Protein AF-A0A2V5KW36-F1 (afdb_monomer_lite)

Secondary structure (DSSP, 8-state):
-EEEE-SSEEEEEEE-HHHHHHHHHHHHHH--TT-HHHHHHHT--S---TT-HHHHHHIIIIIHHHHHHHHHHHHHHHHHHHGGGTT-TT-SS-EEEEEEGGGHHHHHHHHHHHH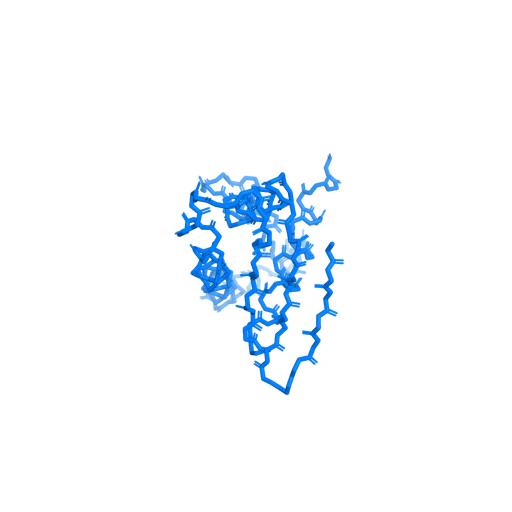HHH--

Radius of gyration: 17.62 Å; chains: 1; bounding box: 44×29×46 Å

pLDDT: mean 78.95, std 10.46, range [44.88, 91.62]

Sequence (120 aa):
MEIRRRKDQIELSELDPFLAELLRQIPASADPGGVPAAEQRLFSPPTNGKKETEMCAEWKMYVEPELRRLFQTATQTVAADLEQLNRNEKAFANRVLRIPTKHADFYGFLQEFILRELEC

Structure (mmCIF, N/CA/C/O backbone):
data_AF-A0A2V5KW36-F1
#
_entry.id   AF-A0A2V5KW36-F1
#
loop_
_atom_site.group_PDB
_atom_site.id
_atom_site.type_symbol
_atom_site.label_atom_id
_atom_site.label_alt_id
_atom_site.label_comp_id
_atom_site.label_asym_id
_atom_site.label_entity_id
_atom_site.label_seq_id
_atom_site.pdbx_PDB_ins_code
_atom_site.Cartn_x
_atom_site.Cartn_y
_atom_site.Cartn_z
_atom_site.occupancy
_atom_site.B_iso_or_equiv
_atom_site.auth_seq_id
_atom_site.auth_comp_id
_atom_site.auth_asym_id
_atom_site.auth_atom_id
_atom_site.pdbx_PDB_model_num
ATOM 1 N N . MET A 1 1 ? 5.512 8.769 -20.613 1.00 74.94 1 MET A N 1
ATOM 2 C CA . MET A 1 1 ? 4.744 7.891 -19.706 1.00 74.94 1 MET A CA 1
ATOM 3 C C . MET A 1 1 ? 3.545 7.342 -20.448 1.00 74.94 1 MET A C 1
ATOM 5 O O . MET A 1 1 ? 2.628 8.088 -20.773 1.00 74.94 1 MET A O 1
ATOM 9 N N . GLU A 1 2 ? 3.548 6.038 -20.687 1.00 83.69 2 GLU A N 1
ATOM 10 C CA . GLU A 1 2 ? 2.404 5.313 -21.234 1.00 83.69 2 GLU A CA 1
ATOM 11 C C . GLU A 1 2 ? 1.836 4.361 -20.181 1.00 83.69 2 GLU A C 1
ATOM 13 O O . GLU A 1 2 ? 2.589 3.640 -19.526 1.00 83.69 2 GLU A O 1
ATOM 18 N N . ILE A 1 3 ? 0.508 4.316 -20.050 1.00 85.75 3 ILE A N 1
ATOM 19 C CA . ILE A 1 3 ? -0.186 3.366 -19.174 1.00 85.75 3 ILE A CA 1
ATOM 20 C C . ILE A 1 3 ? -0.904 2.344 -20.048 1.00 85.75 3 ILE A C 1
ATOM 22 O O . ILE A 1 3 ? -1.766 2.690 -20.856 1.00 85.75 3 ILE A O 1
ATOM 26 N N . ARG A 1 4 ? -0.568 1.065 -19.879 1.00 88.00 4 ARG A N 1
ATOM 27 C CA . ARG A 1 4 ? -1.179 -0.042 -20.617 1.00 88.00 4 ARG A CA 1
ATOM 28 C C . ARG A 1 4 ? -1.794 -1.032 -19.641 1.00 88.00 4 ARG A C 1
ATOM 30 O O . ARG A 1 4 ? -1.094 -1.680 -18.868 1.00 88.00 4 ARG A O 1
ATOM 37 N N . ARG A 1 5 ? -3.113 -1.207 -19.716 1.00 85.56 5 ARG A N 1
ATOM 38 C CA . ARG A 1 5 ? -3.810 -2.268 -18.982 1.00 85.56 5 ARG A CA 1
ATOM 39 C C . ARG A 1 5 ? -3.747 -3.571 -19.781 1.00 85.56 5 ARG A C 1
ATOM 41 O O . ARG A 1 5 ? -4.185 -3.632 -20.929 1.00 85.56 5 ARG A O 1
ATOM 48 N N . ARG A 1 6 ? -3.182 -4.616 -19.184 1.00 85.00 6 ARG A N 1
ATOM 49 C CA . ARG A 1 6 ? -3.254 -6.011 -19.649 1.00 85.00 6 ARG A CA 1
ATOM 50 C C . ARG A 1 6 ? -4.262 -6.769 -18.777 1.00 85.00 6 ARG A C 1
ATOM 52 O O . ARG A 1 6 ? -4.753 -6.218 -17.797 1.00 85.00 6 ARG A O 1
ATOM 59 N N . LYS A 1 7 ? -4.591 -8.017 -19.139 1.00 81.56 7 LYS A N 1
ATOM 60 C CA . LYS A 1 7 ? -5.615 -8.815 -18.432 1.00 81.56 7 LYS A CA 1
ATOM 61 C C . LYS A 1 7 ? -5.358 -8.929 -16.922 1.00 81.56 7 LYS A C 1
ATOM 63 O O . LYS A 1 7 ? -6.301 -8.758 -16.164 1.00 81.56 7 LYS A O 1
ATOM 68 N N . ASP A 1 8 ? -4.099 -9.121 -16.518 1.00 89.31 8 ASP A N 1
ATOM 69 C CA . ASP A 1 8 ? -3.732 -9.376 -15.114 1.00 89.31 8 ASP A CA 1
ATOM 70 C C . ASP A 1 8 ? -2.734 -8.364 -14.526 1.00 89.31 8 ASP A C 1
ATOM 72 O O . ASP A 1 8 ? -2.311 -8.502 -13.378 1.00 89.31 8 ASP A O 1
ATOM 76 N N . GLN A 1 9 ? -2.336 -7.343 -15.292 1.00 90.06 9 GLN A N 1
ATOM 77 C CA . GLN A 1 9 ? -1.359 -6.346 -14.852 1.00 90.06 9 GLN A CA 1
ATOM 78 C C . GLN A 1 9 ? -1.579 -4.982 -15.512 1.00 90.06 9 GLN A C 1
ATOM 80 O O . GLN A 1 9 ? -2.044 -4.882 -16.648 1.00 90.06 9 GLN A O 1
ATOM 85 N N . ILE A 1 10 ? -1.197 -3.929 -14.807 1.00 88.69 10 ILE A N 1
ATOM 86 C CA . ILE A 1 10 ? -1.092 -2.559 -15.287 1.00 88.69 10 ILE A CA 1
ATOM 87 C C . ILE A 1 10 ? 0.396 -2.293 -15.509 1.00 88.69 10 ILE A C 1
ATOM 89 O O . ILE A 1 10 ? 1.214 -2.524 -14.623 1.00 88.69 10 ILE A O 1
ATOM 93 N N . GLU A 1 11 ? 0.756 -1.853 -16.707 1.00 88.75 11 GLU A N 1
ATOM 94 C CA . GLU A 1 11 ? 2.131 -1.531 -17.070 1.00 88.75 11 GLU A CA 1
ATOM 95 C C . GLU A 1 11 ? 2.262 -0.021 -17.259 1.00 88.75 11 GLU A C 1
ATOM 97 O O . GLU A 1 11 ? 1.556 0.566 -18.080 1.00 88.75 11 GLU A O 1
ATOM 102 N N . LEU A 1 12 ? 3.157 0.599 -16.496 1.00 87.25 12 LEU A N 1
ATOM 103 C CA . LEU A 1 12 ? 3.534 1.998 -16.637 1.00 87.25 12 LEU A CA 1
ATOM 104 C C . LEU A 1 12 ? 4.911 2.006 -17.294 1.00 87.25 12 LEU A C 1
ATOM 106 O O . LEU A 1 12 ? 5.890 1.604 -16.674 1.00 87.25 12 LEU A O 1
ATOM 110 N N . SER A 1 13 ? 4.975 2.407 -18.557 1.00 84.56 13 SER A N 1
ATOM 111 C CA . SER A 1 13 ? 6.215 2.490 -19.333 1.00 84.56 13 SER A CA 1
ATOM 112 C C . SER A 1 13 ? 6.662 3.937 -19.488 1.00 84.56 13 SER A C 1
ATOM 114 O O . SER A 1 13 ? 5.861 4.863 -19.341 1.00 84.56 13 SER A O 1
ATOM 116 N N . GLU A 1 14 ? 7.939 4.131 -19.824 1.00 83.06 14 GLU A N 1
ATOM 117 C CA . GLU A 1 14 ? 8.526 5.464 -20.022 1.00 83.06 14 GLU A CA 1
ATOM 118 C C . GLU A 1 14 ? 8.348 6.362 -18.790 1.00 83.06 14 GLU A C 1
ATOM 120 O O . GLU A 1 14 ? 8.005 7.544 -18.903 1.00 83.06 14 GLU A O 1
ATOM 125 N N . LEU A 1 15 ? 8.516 5.770 -17.605 1.00 82.19 15 LEU A N 1
ATOM 126 C CA . LEU A 1 15 ? 8.592 6.524 -16.363 1.00 82.19 15 LEU A CA 1
ATOM 127 C C . LEU A 1 15 ? 9.919 7.279 -16.350 1.00 82.19 15 LEU A C 1
ATOM 129 O O . LEU A 1 15 ? 10.992 6.669 -16.427 1.00 82.19 15 LEU A O 1
ATOM 133 N N . ASP A 1 16 ? 9.840 8.604 -16.270 1.00 81.44 16 ASP A N 1
ATOM 134 C CA . ASP A 1 16 ? 11.022 9.429 -16.090 1.00 81.44 16 ASP A CA 1
ATOM 135 C C . ASP A 1 16 ? 11.630 9.190 -14.689 1.00 81.44 16 ASP A C 1
ATOM 137 O O . ASP A 1 16 ? 10.942 8.722 -13.771 1.00 81.44 16 ASP A O 1
ATOM 141 N N . PRO A 1 17 ? 12.932 9.468 -14.497 1.00 80.75 17 PRO A N 1
ATOM 142 C CA . PRO A 1 17 ? 13.594 9.219 -13.222 1.00 80.75 17 PRO A CA 1
ATOM 143 C C . PRO A 1 17 ? 12.972 9.964 -12.037 1.00 80.75 17 PRO A C 1
ATOM 145 O O . PRO A 1 17 ? 12.990 9.425 -10.933 1.00 80.75 17 PRO A O 1
ATOM 148 N N . PHE A 1 18 ? 12.420 11.161 -12.255 1.00 83.12 18 PHE A N 1
ATOM 149 C CA . PHE A 1 18 ? 11.797 11.957 -11.202 1.00 83.12 18 PHE A CA 1
ATOM 150 C C . PHE A 1 18 ? 10.454 11.356 -10.783 1.00 83.12 18 PHE A C 1
ATOM 152 O O . PHE A 1 18 ? 10.236 11.136 -9.596 1.00 83.12 18 PHE A O 1
ATOM 159 N N . LEU A 1 19 ? 9.591 10.985 -11.729 1.00 82.62 19 LEU A N 1
ATOM 160 C CA . LEU A 1 19 ? 8.331 10.310 -11.426 1.00 82.62 19 LEU A CA 1
ATOM 161 C C . LEU A 1 19 ? 8.554 8.950 -10.759 1.00 82.62 19 LEU A C 1
ATOM 163 O O . LEU A 1 19 ? 7.856 8.606 -9.810 1.00 82.62 19 LEU A O 1
ATOM 167 N N . ALA A 1 20 ? 9.545 8.183 -11.212 1.00 83.19 20 ALA A N 1
ATOM 168 C CA . ALA A 1 20 ? 9.913 6.931 -10.558 1.00 83.19 20 ALA A CA 1
ATOM 169 C C . ALA A 1 20 ? 10.394 7.152 -9.112 1.00 83.19 20 ALA A C 1
ATOM 171 O O . ALA A 1 20 ? 10.096 6.340 -8.240 1.00 83.19 20 ALA A O 1
ATOM 172 N N . GLU A 1 21 ? 11.099 8.255 -8.852 1.00 84.19 21 GLU A N 1
ATOM 173 C CA . GLU A 1 21 ? 11.506 8.637 -7.503 1.00 84.19 21 GLU A CA 1
ATOM 174 C C . GLU A 1 21 ? 10.309 9.073 -6.646 1.00 84.19 21 GLU A C 1
ATOM 176 O O . GLU A 1 21 ? 10.198 8.629 -5.508 1.00 84.19 21 GLU A O 1
ATOM 181 N N . LEU A 1 22 ? 9.364 9.847 -7.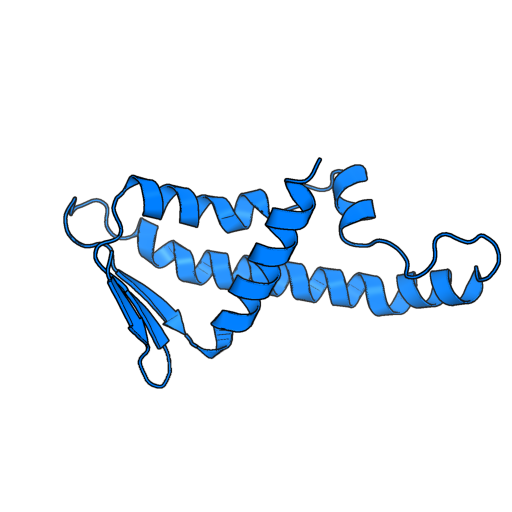192 1.00 85.56 22 LEU A N 1
ATOM 182 C CA . LEU A 1 22 ? 8.122 10.199 -6.493 1.00 85.56 22 LEU A CA 1
ATOM 183 C C . LEU A 1 22 ? 7.316 8.957 -6.106 1.00 85.56 22 LEU A C 1
ATOM 185 O O . LEU A 1 22 ? 6.878 8.833 -4.965 1.00 85.56 22 LEU A O 1
ATOM 189 N N . LEU A 1 23 ? 7.162 8.009 -7.035 1.00 85.81 23 LEU A N 1
ATOM 190 C CA . LEU A 1 23 ? 6.477 6.747 -6.764 1.00 85.81 23 LEU A CA 1
ATOM 191 C C . LEU A 1 23 ? 7.173 5.970 -5.640 1.00 85.81 23 LEU A C 1
ATOM 193 O O . LEU A 1 23 ? 6.496 5.427 -4.774 1.00 85.81 23 LEU A O 1
ATOM 197 N N . ARG A 1 24 ? 8.512 5.976 -5.595 1.00 85.00 24 ARG A N 1
ATOM 198 C CA . ARG A 1 24 ? 9.307 5.319 -4.543 1.00 85.00 24 ARG A CA 1
ATOM 199 C C . ARG A 1 24 ? 9.048 5.885 -3.145 1.00 85.00 24 ARG A C 1
ATOM 201 O O . ARG A 1 24 ? 9.222 5.159 -2.170 1.00 85.00 24 ARG A O 1
ATOM 208 N N . GLN A 1 25 ? 8.636 7.146 -3.034 1.00 85.69 25 GLN A N 1
ATOM 209 C CA . GLN A 1 25 ? 8.342 7.764 -1.741 1.00 85.69 25 GLN A CA 1
ATOM 210 C C . GLN A 1 25 ? 6.975 7.358 -1.179 1.00 85.69 25 GLN A C 1
ATOM 212 O O . GLN A 1 25 ? 6.784 7.457 0.029 1.00 85.69 25 GLN A O 1
ATOM 217 N N . ILE A 1 26 ? 6.052 6.840 -2.002 1.00 85.75 26 ILE A N 1
ATOM 218 C CA . ILE A 1 26 ? 4.679 6.503 -1.583 1.00 85.75 26 ILE A CA 1
ATOM 219 C C . ILE A 1 26 ? 4.642 5.622 -0.321 1.00 85.75 26 ILE A C 1
ATOM 221 O O . ILE A 1 26 ? 3.941 5.997 0.618 1.00 85.75 26 ILE A O 1
ATOM 225 N N . PRO A 1 27 ? 5.395 4.505 -0.218 1.00 86.06 27 PRO A N 1
ATOM 226 C CA . PRO A 1 27 ? 5.357 3.674 0.984 1.00 86.06 27 PRO A CA 1
ATOM 227 C C . PRO A 1 27 ? 5.869 4.387 2.240 1.00 86.06 27 PRO A C 1
ATOM 229 O O . PRO A 1 27 ? 5.341 4.163 3.324 1.00 86.06 27 PRO A O 1
ATOM 232 N N . ALA A 1 28 ? 6.882 5.247 2.100 1.00 83.31 28 ALA A N 1
ATOM 233 C CA . ALA A 1 28 ? 7.441 6.004 3.216 1.00 83.31 28 ALA A CA 1
ATOM 234 C C . ALA A 1 28 ? 6.505 7.138 3.659 1.00 83.31 28 ALA A C 1
ATOM 236 O O . ALA A 1 28 ? 6.375 7.389 4.850 1.00 83.31 28 ALA A O 1
ATOM 237 N N . SER A 1 29 ? 5.822 7.793 2.717 1.00 80.62 29 SER A N 1
ATOM 238 C CA . SER A 1 29 ? 4.807 8.814 3.007 1.00 80.62 29 SER A CA 1
ATOM 239 C C . SER A 1 29 ? 3.527 8.232 3.605 1.00 80.62 29 SER A C 1
ATOM 241 O O . SER A 1 29 ? 2.804 8.934 4.302 1.00 80.62 29 SER A O 1
ATOM 243 N N . ALA A 1 30 ? 3.237 6.963 3.321 1.00 78.06 30 ALA A N 1
ATOM 244 C CA . ALA A 1 30 ? 2.107 6.248 3.890 1.00 78.06 30 ALA A CA 1
ATOM 245 C C . ALA A 1 30 ? 2.354 5.841 5.357 1.00 78.06 30 ALA A C 1
ATOM 247 O O . ALA A 1 30 ? 1.399 5.693 6.110 1.00 78.06 30 ALA A O 1
ATOM 248 N N . ASP A 1 31 ? 3.604 5.654 5.787 1.00 78.75 31 ASP A N 1
ATOM 249 C CA . ASP A 1 31 ? 3.910 5.211 7.150 1.00 78.75 31 ASP A CA 1
ATOM 250 C C . ASP A 1 31 ? 3.655 6.327 8.190 1.00 78.75 31 ASP A C 1
ATOM 252 O O . ASP A 1 31 ? 4.317 7.366 8.144 1.00 78.75 31 ASP A O 1
ATOM 256 N N . PRO A 1 32 ? 2.751 6.134 9.177 1.00 70.19 32 PRO A N 1
ATOM 257 C CA . PRO A 1 32 ? 2.559 7.097 10.261 1.00 70.19 32 PRO A CA 1
ATOM 258 C C . PRO A 1 32 ? 3.788 7.270 11.163 1.00 70.19 32 PRO A C 1
ATOM 260 O O . PRO A 1 32 ? 3.786 8.172 12.002 1.00 70.19 32 PRO A O 1
ATOM 263 N N . GLY A 1 33 ? 4.805 6.401 11.073 1.00 71.19 33 GLY A N 1
ATOM 264 C CA . GLY A 1 33 ? 6.060 6.525 11.823 1.00 71.19 33 GLY A CA 1
ATOM 265 C C . GLY A 1 33 ? 5.877 6.515 13.347 1.00 71.19 33 GLY A C 1
ATOM 266 O O . GLY A 1 33 ? 6.725 7.023 14.079 1.00 71.19 33 GLY A O 1
ATOM 267 N N . GLY A 1 34 ? 4.741 6.002 13.833 1.00 67.81 34 GLY A N 1
ATOM 268 C CA . GLY A 1 34 ? 4.353 6.050 15.244 1.00 67.81 34 GLY A CA 1
ATOM 269 C C . GLY A 1 34 ? 3.991 7.448 15.761 1.00 67.81 34 GLY A C 1
ATOM 270 O O . GLY A 1 34 ? 3.929 7.649 16.973 1.00 67.81 34 GLY A O 1
ATOM 271 N N . VAL A 1 35 ? 3.762 8.430 14.880 1.00 77.94 35 VAL A N 1
ATOM 272 C CA . VAL A 1 35 ? 3.336 9.780 15.268 1.00 77.94 35 VAL A CA 1
ATOM 273 C C . VAL A 1 35 ? 1.877 9.727 15.742 1.00 77.94 35 VAL A C 1
ATOM 275 O O . VAL A 1 35 ? 0.990 9.456 14.928 1.00 77.94 35 VAL A O 1
ATOM 278 N N . PRO A 1 36 ? 1.568 10.052 17.015 1.00 74.88 36 PRO A N 1
ATOM 279 C CA . PRO A 1 36 ? 0.218 9.880 17.562 1.00 74.88 36 PRO A CA 1
ATOM 280 C C . PRO A 1 36 ? -0.861 10.664 16.808 1.00 74.88 36 PRO A C 1
ATOM 282 O O . PRO A 1 36 ? -1.990 10.201 16.678 1.00 74.88 36 PRO A O 1
ATOM 285 N N . ALA A 1 37 ? -0.513 11.843 16.284 1.00 74.44 37 ALA A N 1
ATOM 286 C CA . ALA A 1 37 ? -1.425 12.663 15.492 1.00 74.44 37 ALA A CA 1
ATOM 287 C C . ALA A 1 37 ? -1.742 12.037 14.127 1.00 74.44 37 ALA A C 1
ATOM 289 O O . ALA A 1 37 ? -2.865 12.168 13.653 1.00 74.44 37 ALA A O 1
ATOM 290 N N . ALA A 1 38 ? -0.777 11.367 13.487 1.00 72.50 38 ALA A N 1
ATOM 291 C CA . ALA A 1 38 ? -1.035 10.594 12.276 1.00 72.50 38 ALA A CA 1
ATOM 292 C C . ALA A 1 38 ? -1.925 9.405 12.627 1.00 72.50 38 ALA A C 1
ATOM 294 O O . ALA A 1 38 ? -3.045 9.335 12.143 1.00 72.50 38 ALA A O 1
ATOM 295 N N . GLU A 1 39 ? -1.522 8.563 13.579 1.00 77.38 39 GLU A N 1
ATOM 296 C CA . GLU A 1 39 ? -2.291 7.373 13.958 1.00 77.38 39 GLU A CA 1
ATOM 297 C C . GLU A 1 39 ? -3.746 7.672 14.343 1.00 77.38 39 GLU A C 1
ATOM 299 O O . GLU A 1 39 ? -4.643 6.948 13.926 1.00 77.38 39 GLU A O 1
ATOM 304 N N . GLN A 1 40 ? -4.010 8.759 15.073 1.00 76.50 40 GLN A N 1
ATOM 305 C CA . GLN A 1 40 ? -5.379 9.159 15.417 1.00 76.50 40 GLN A CA 1
ATOM 306 C C . GLN A 1 40 ? -6.221 9.570 14.203 1.00 76.50 40 GLN A C 1
ATOM 308 O O . GLN A 1 40 ? -7.437 9.390 14.236 1.00 76.50 40 GLN A O 1
ATOM 313 N N . ARG A 1 41 ? -5.605 10.101 13.140 1.00 74.25 41 ARG A N 1
ATOM 314 C CA . ARG A 1 41 ? -6.274 10.412 11.865 1.00 74.25 41 ARG A CA 1
ATOM 315 C C . ARG A 1 41 ? -6.520 9.151 11.038 1.00 74.25 41 ARG A C 1
ATOM 317 O O . ARG A 1 41 ? -7.591 9.001 10.459 1.00 74.25 41 ARG A O 1
ATOM 324 N N . LEU A 1 42 ? -5.558 8.227 11.022 1.00 74.50 42 LEU A N 1
ATOM 325 C CA . LEU A 1 42 ? -5.661 6.981 10.250 1.00 74.50 42 LEU A CA 1
ATOM 326 C C . LEU A 1 42 ? -6.650 5.999 10.870 1.00 74.50 42 LEU A C 1
ATOM 328 O O . LEU A 1 42 ? -7.400 5.316 10.177 1.00 74.50 42 LEU A O 1
ATOM 332 N N . PHE A 1 43 ? -6.630 5.937 12.195 1.00 78.19 43 PHE A N 1
ATOM 333 C CA . PHE A 1 43 ? -7.399 5.021 13.016 1.00 78.19 43 PHE A CA 1
ATOM 334 C C . PHE A 1 43 ? -8.362 5.831 13.890 1.00 78.19 43 PHE A C 1
ATOM 336 O O . PHE A 1 43 ? -8.433 5.665 15.109 1.00 78.19 43 PHE A O 1
ATOM 343 N N . SER A 1 44 ? -9.096 6.754 13.266 1.00 76.19 44 SER A N 1
ATOM 344 C CA . SER A 1 44 ? -10.142 7.498 13.962 1.00 76.19 44 SER A CA 1
ATOM 345 C C . SER A 1 44 ? -11.305 6.570 14.331 1.00 76.19 44 SER A C 1
ATOM 347 O O . SER A 1 44 ? -11.765 5.802 13.480 1.00 76.19 44 SER A O 1
ATOM 349 N N . PRO A 1 45 ? -11.830 6.656 15.567 1.00 75.56 45 PRO A N 1
ATOM 350 C CA . PRO A 1 45 ? -13.019 5.912 15.949 1.00 75.56 45 PRO A CA 1
ATOM 351 C C . PRO A 1 45 ? -14.230 6.355 15.109 1.00 75.56 45 PRO A C 1
ATOM 353 O O . PRO A 1 45 ? -14.283 7.492 14.633 1.00 75.56 45 PRO A O 1
ATOM 356 N N . PRO A 1 46 ? -15.242 5.486 14.958 1.00 75.19 46 PRO A N 1
ATOM 357 C CA . PRO A 1 46 ? -16.385 5.732 14.085 1.00 75.19 46 PRO A CA 1
ATOM 358 C C . PRO A 1 46 ? -17.265 6.891 14.569 1.00 75.19 46 PRO A C 1
ATOM 360 O O . PRO A 1 46 ? -18.002 7.471 13.773 1.00 75.19 46 PRO A O 1
ATOM 363 N N . THR A 1 47 ? -17.192 7.253 15.855 1.00 74.62 47 THR A N 1
ATOM 364 C CA . THR A 1 47 ? -17.948 8.367 16.428 1.00 74.62 47 THR A CA 1
ATOM 365 C C . THR A 1 47 ? -17.063 9.281 17.282 1.00 74.62 47 THR A C 1
ATOM 367 O O . THR A 1 47 ? -16.218 8.840 18.057 1.00 74.62 47 THR A O 1
ATOM 370 N N . ASN A 1 48 ? -17.294 10.595 17.171 1.00 65.06 48 ASN A N 1
ATOM 371 C CA . ASN A 1 48 ? -16.626 11.634 17.974 1.00 65.06 48 ASN A CA 1
ATOM 372 C C . ASN A 1 48 ? -17.248 11.810 19.380 1.00 65.06 48 ASN A C 1
ATOM 374 O O . ASN A 1 48 ? -16.907 12.740 20.113 1.00 65.06 48 ASN A O 1
ATOM 378 N N . GLY A 1 49 ? -18.225 10.975 19.751 1.00 57.88 49 GLY A N 1
ATOM 379 C CA . GLY A 1 49 ? -19.127 11.227 20.872 1.00 57.88 49 GLY A CA 1
ATOM 380 C C . GLY A 1 49 ? -18.864 10.360 22.103 1.00 57.88 49 GLY A C 1
ATOM 381 O O . GLY A 1 49 ? -18.875 9.138 22.029 1.00 57.88 49 GLY A O 1
ATOM 382 N N . LYS A 1 50 ? -18.802 10.991 23.285 1.00 59.25 50 LYS A N 1
ATOM 383 C CA . LYS A 1 50 ? -18.783 10.346 24.622 1.00 59.25 50 LYS A CA 1
ATOM 384 C C . LYS A 1 50 ? -19.993 9.436 24.938 1.00 59.25 50 LYS A C 1
ATOM 386 O O . LYS A 1 50 ? -20.068 8.912 26.043 1.00 59.25 50 LYS A O 1
ATOM 391 N N . LYS A 1 51 ? -20.973 9.310 24.035 1.00 60.31 51 LYS A N 1
ATOM 392 C CA . LYS A 1 51 ? -22.235 8.583 24.269 1.00 60.31 51 LYS A CA 1
ATOM 393 C C . LYS A 1 51 ? -22.175 7.094 23.913 1.00 60.31 51 LYS A C 1
ATOM 395 O O . LYS A 1 51 ? -23.040 6.361 24.369 1.00 60.31 51 LYS A O 1
ATOM 400 N N . GLU A 1 52 ? -21.165 6.649 23.165 1.00 66.44 52 GLU A N 1
ATOM 401 C CA . GLU A 1 52 ? -21.063 5.268 22.661 1.00 66.44 52 GLU A CA 1
ATOM 402 C C . GLU A 1 52 ? -19.703 4.647 23.009 1.00 66.44 52 GLU A C 1
ATOM 404 O O . GLU A 1 52 ? -18.971 4.127 22.169 1.00 66.44 52 GLU A O 1
ATOM 409 N N . THR A 1 53 ? -19.329 4.740 24.286 1.00 69.75 53 THR A N 1
ATOM 410 C CA . THR A 1 53 ? -18.026 4.285 24.789 1.00 69.75 53 THR A CA 1
ATOM 411 C C . THR A 1 53 ? -17.792 2.791 24.549 1.00 69.75 53 THR A C 1
ATOM 413 O O . THR A 1 53 ? -16.661 2.396 24.280 1.00 69.75 53 THR A O 1
ATOM 416 N N . GLU A 1 54 ? -18.851 1.976 24.602 1.00 72.94 54 GLU A N 1
ATOM 417 C CA . GLU A 1 54 ? -18.797 0.533 24.325 1.00 72.94 54 GLU A CA 1
ATOM 418 C C . GLU A 1 54 ? -18.501 0.250 22.846 1.00 72.94 54 GLU A C 1
ATOM 420 O O . GLU A 1 54 ? -17.574 -0.497 22.549 1.00 72.94 54 GLU A O 1
ATOM 425 N N . MET A 1 55 ? -19.172 0.934 21.914 1.00 71.38 55 MET A N 1
ATOM 426 C CA . MET A 1 55 ? -18.913 0.780 20.474 1.00 71.38 55 MET A CA 1
ATOM 427 C C . MET A 1 55 ? -17.501 1.235 20.092 1.00 71.38 55 MET A C 1
ATOM 429 O O . MET A 1 55 ? -16.837 0.601 19.276 1.00 71.38 55 MET A O 1
ATOM 433 N N . CYS A 1 56 ? -17.000 2.309 20.709 1.00 75.75 56 CYS A N 1
ATOM 434 C CA . CYS A 1 56 ? -15.613 2.732 20.529 1.00 75.75 56 CYS A CA 1
ATOM 435 C C . CYS A 1 56 ? -14.616 1.716 21.108 1.00 75.75 56 CYS A C 1
ATOM 437 O O . CYS A 1 56 ? -13.544 1.531 20.533 1.00 75.75 56 CYS A O 1
ATOM 439 N N . ALA A 1 57 ? -14.943 1.054 22.222 1.00 78.62 57 ALA A N 1
ATOM 440 C CA . ALA A 1 57 ? -14.102 0.007 22.800 1.00 78.62 57 ALA A CA 1
ATOM 441 C C . ALA A 1 57 ? -14.060 -1.242 21.906 1.00 78.62 57 ALA A C 1
ATOM 443 O O . ALA A 1 57 ? -12.978 -1.763 21.642 1.00 78.62 57 ALA A O 1
ATOM 444 N N . GLU A 1 58 ? -15.205 -1.673 21.376 1.00 84.06 58 GLU A N 1
ATOM 445 C CA . GLU A 1 58 ? -15.291 -2.775 20.411 1.00 84.06 58 GLU A CA 1
ATOM 446 C C . GLU A 1 58 ? -14.558 -2.450 19.109 1.00 84.06 58 GLU A C 1
ATOM 448 O O . GLU A 1 58 ? -13.809 -3.276 18.588 1.00 84.06 58 GLU A O 1
ATOM 453 N N . TRP A 1 59 ? -14.705 -1.222 18.610 1.00 84.81 59 TRP A N 1
ATOM 454 C CA . TRP A 1 59 ? -13.991 -0.763 17.424 1.00 84.81 59 TRP A CA 1
ATOM 455 C C . TRP A 1 59 ? -12.471 -0.811 17.623 1.00 84.81 59 TRP A C 1
ATOM 457 O O . TRP A 1 59 ? -11.761 -1.364 16.783 1.00 84.81 59 TRP A O 1
ATOM 467 N N . LYS A 1 60 ? -11.966 -0.319 18.761 1.00 82.56 60 LYS A N 1
ATOM 468 C CA . LYS A 1 60 ? -10.534 -0.404 19.096 1.00 82.56 60 LYS A CA 1
ATOM 469 C C . LYS A 1 60 ? -10.052 -1.844 19.267 1.00 82.56 60 LYS A C 1
ATOM 471 O O . LYS A 1 60 ? -8.904 -2.147 18.964 1.00 82.56 60 LYS A O 1
ATOM 476 N N . MET A 1 61 ? -10.913 -2.731 19.763 1.00 85.62 61 MET A N 1
ATOM 477 C CA . MET A 1 61 ? -10.561 -4.127 20.009 1.00 85.62 61 MET A CA 1
ATOM 478 C C . MET A 1 61 ? -10.516 -4.962 18.724 1.00 85.62 61 MET A C 1
ATOM 480 O O . MET A 1 61 ? -9.632 -5.806 18.590 1.00 85.62 61 MET A O 1
ATOM 484 N N . TYR A 1 62 ? -11.443 -4.738 17.788 1.00 85.88 62 TYR A N 1
ATOM 485 C CA . TYR A 1 62 ? -11.634 -5.625 16.634 1.00 85.88 62 TYR A CA 1
ATOM 486 C C . TYR A 1 62 ? -11.375 -4.972 15.276 1.00 85.88 62 TYR A C 1
ATOM 488 O O . TYR A 1 62 ? -10.929 -5.651 14.356 1.00 85.88 62 TYR A O 1
ATOM 496 N N . VAL A 1 63 ? -11.647 -3.676 15.123 1.00 86.44 63 VAL A N 1
ATOM 497 C CA . VAL A 1 63 ? -11.581 -2.997 13.819 1.00 86.44 63 VAL A CA 1
ATOM 498 C C . VAL A 1 63 ? -10.241 -2.300 13.624 1.00 86.44 63 VAL A C 1
ATOM 500 O O . VAL A 1 63 ? -9.625 -2.453 12.572 1.00 86.44 63 VAL A O 1
ATOM 503 N N . GLU A 1 64 ? -9.758 -1.577 14.636 1.00 85.06 64 GLU A N 1
ATOM 504 C CA . GLU A 1 64 ? -8.473 -0.869 14.575 1.00 85.06 64 GLU A CA 1
ATOM 505 C C . GLU A 1 64 ? -7.286 -1.792 14.215 1.00 85.06 64 GLU A C 1
ATOM 507 O O . GLU A 1 64 ? -6.515 -1.427 13.320 1.00 85.06 64 GLU A O 1
ATOM 512 N N . PRO A 1 65 ? -7.130 -2.997 14.808 1.00 87.62 65 PRO A N 1
ATOM 513 C CA . PRO A 1 65 ? -6.012 -3.883 14.477 1.00 87.62 65 PRO A CA 1
ATOM 514 C C . PRO A 1 65 ? -6.071 -4.406 13.039 1.00 87.62 65 PRO A C 1
ATOM 516 O O . PRO A 1 65 ? -5.045 -4.461 12.359 1.00 87.62 65 PRO A O 1
ATOM 519 N N . GLU A 1 66 ? -7.265 -4.745 12.546 1.00 89.25 66 GLU A N 1
ATOM 520 C CA . GLU A 1 66 ? -7.445 -5.195 11.164 1.00 89.25 66 GLU A CA 1
ATOM 521 C C . GLU A 1 66 ? -7.202 -4.060 10.171 1.00 89.25 66 GLU A C 1
ATOM 523 O O . GLU A 1 66 ? -6.563 -4.276 9.142 1.00 89.25 66 GLU A O 1
ATOM 528 N N . LEU A 1 67 ? -7.626 -2.835 10.495 1.00 85.75 67 LEU A N 1
ATOM 529 C CA . LEU A 1 67 ? -7.352 -1.658 9.677 1.00 85.75 67 LEU A CA 1
ATOM 530 C C . LEU A 1 67 ? -5.844 -1.367 9.606 1.00 85.75 67 LEU A C 1
ATOM 532 O O . LEU A 1 67 ? -5.321 -1.146 8.513 1.00 85.75 67 LEU A O 1
ATOM 536 N N . ARG A 1 68 ? -5.119 -1.464 10.733 1.00 86.06 68 ARG A N 1
ATOM 537 C CA . ARG A 1 68 ? -3.643 -1.401 10.746 1.00 86.06 68 ARG A CA 1
ATOM 538 C C . ARG A 1 68 ? -3.018 -2.482 9.884 1.00 86.06 68 ARG A C 1
ATOM 540 O O . ARG A 1 68 ? -2.119 -2.189 9.100 1.00 86.06 68 ARG A O 1
ATOM 547 N N . ARG A 1 69 ? -3.486 -3.724 10.013 1.00 88.38 69 ARG A N 1
ATOM 548 C 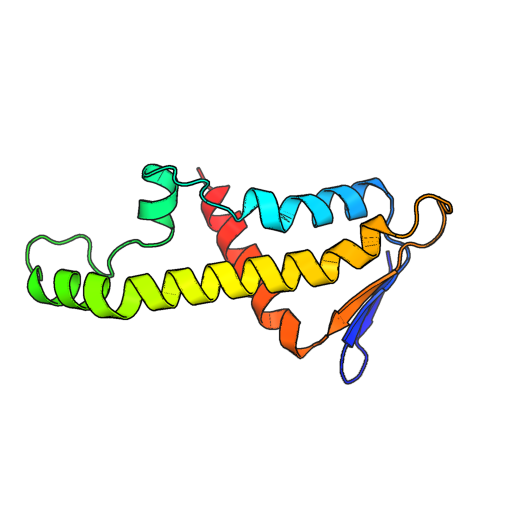CA . ARG A 1 69 ? -2.962 -4.856 9.244 1.00 88.38 69 ARG A CA 1
ATOM 549 C C . ARG A 1 69 ? -3.186 -4.660 7.747 1.00 88.38 69 ARG A C 1
ATOM 551 O O . ARG A 1 69 ? -2.272 -4.917 6.964 1.00 88.38 69 ARG A O 1
ATOM 558 N N . LEU A 1 70 ? -4.368 -4.196 7.340 1.00 87.62 70 LEU A N 1
ATOM 559 C CA . LEU A 1 70 ? -4.680 -3.869 5.946 1.00 87.62 70 LEU A CA 1
ATOM 560 C C . LEU A 1 70 ? -3.752 -2.778 5.418 1.00 87.62 70 LEU A C 1
ATOM 562 O O . LEU A 1 70 ? -3.175 -2.941 4.345 1.00 87.62 70 LEU A O 1
ATOM 566 N N . PHE A 1 71 ? -3.552 -1.720 6.201 1.00 85.12 71 PHE A N 1
ATOM 567 C CA . PHE A 1 71 ? -2.665 -0.624 5.843 1.00 85.12 71 PHE A CA 1
ATOM 568 C C . PHE A 1 71 ? -1.215 -1.081 5.677 1.00 85.12 71 PHE A C 1
ATOM 570 O O . PHE A 1 71 ? -0.602 -0.856 4.637 1.00 85.12 71 PHE A O 1
ATOM 577 N N . GLN A 1 72 ? -0.699 -1.835 6.646 1.00 87.06 72 GLN A N 1
ATOM 578 C CA . GLN A 1 72 ? 0.638 -2.413 6.578 1.00 87.06 72 GLN A CA 1
ATOM 579 C C . GLN A 1 72 ? 0.798 -3.342 5.365 1.00 87.06 72 GLN A C 1
ATOM 581 O O . GLN A 1 72 ? 1.800 -3.261 4.659 1.00 87.06 72 GLN A O 1
ATOM 586 N N . THR A 1 73 ? -0.199 -4.189 5.092 1.00 91.25 73 THR A N 1
ATOM 587 C CA . THR A 1 73 ? -0.185 -5.116 3.949 1.00 91.25 73 THR A CA 1
ATOM 588 C C . THR A 1 73 ? -0.178 -4.356 2.622 1.00 91.25 73 THR A C 1
ATOM 590 O O . THR A 1 73 ? 0.581 -4.706 1.717 1.00 91.25 73 THR A O 1
ATOM 593 N N . ALA A 1 74 ? -0.987 -3.300 2.506 1.00 89.19 74 ALA A N 1
ATOM 594 C CA . ALA A 1 74 ? -1.035 -2.445 1.325 1.00 89.19 74 ALA A CA 1
ATOM 595 C C . ALA A 1 74 ? 0.317 -1.758 1.092 1.00 89.19 74 ALA A C 1
ATOM 597 O O . ALA A 1 74 ? 0.886 -1.880 0.008 1.00 89.19 74 ALA A O 1
ATOM 598 N N . THR A 1 75 ? 0.877 -1.123 2.126 1.00 89.25 75 THR A N 1
ATOM 599 C CA . THR A 1 75 ? 2.181 -0.446 2.068 1.00 89.25 75 THR A CA 1
ATOM 600 C C . THR A 1 75 ? 3.307 -1.406 1.694 1.00 89.25 75 THR A C 1
ATOM 602 O O . THR A 1 75 ? 4.119 -1.083 0.831 1.00 89.25 75 THR A O 1
ATOM 605 N N . GLN A 1 76 ? 3.339 -2.611 2.271 1.00 90.81 76 GLN A N 1
ATOM 606 C CA . GLN A 1 76 ? 4.331 -3.639 1.935 1.00 90.81 76 GLN A CA 1
ATOM 607 C C . GLN A 1 76 ? 4.191 -4.141 0.496 1.00 90.81 76 GLN A C 1
ATOM 609 O O . GLN A 1 76 ? 5.195 -4.310 -0.192 1.00 90.81 76 GLN A O 1
ATOM 614 N N . THR A 1 77 ? 2.958 -4.353 0.027 1.00 91.62 77 THR A N 1
ATOM 615 C CA . THR A 1 77 ? 2.692 -4.807 -1.346 1.00 91.62 77 THR A CA 1
ATOM 616 C C . THR A 1 77 ? 3.146 -3.759 -2.358 1.00 91.62 77 THR A C 1
ATOM 618 O O . THR A 1 77 ? 3.870 -4.074 -3.299 1.00 91.62 77 THR A O 1
ATOM 621 N N . VAL A 1 78 ? 2.791 -2.494 -2.121 1.00 90.06 78 VAL A N 1
ATOM 622 C CA . VAL A 1 78 ? 3.196 -1.372 -2.974 1.00 90.06 78 VAL A CA 1
ATOM 623 C C . VAL A 1 78 ? 4.710 -1.156 -2.919 1.00 90.06 78 VAL A C 1
ATOM 625 O O . VAL A 1 78 ? 5.325 -0.938 -3.959 1.00 90.06 78 VAL A O 1
ATOM 628 N N . ALA A 1 79 ? 5.342 -1.282 -1.749 1.00 89.50 79 ALA A N 1
ATOM 629 C CA . ALA A 1 79 ? 6.798 -1.217 -1.628 1.00 89.50 79 ALA A CA 1
ATOM 630 C C . ALA A 1 79 ? 7.492 -2.311 -2.453 1.00 89.50 79 ALA A C 1
ATOM 632 O O . ALA A 1 79 ? 8.404 -2.002 -3.218 1.00 89.50 79 ALA A O 1
ATOM 633 N N . ALA A 1 80 ? 7.023 -3.559 -2.357 1.00 89.88 80 ALA A N 1
ATOM 634 C CA . ALA A 1 80 ? 7.567 -4.684 -3.116 1.00 89.88 80 ALA A CA 1
ATOM 635 C C . ALA A 1 80 ? 7.410 -4.493 -4.635 1.00 89.88 80 ALA A C 1
ATOM 637 O O . ALA A 1 80 ? 8.338 -4.762 -5.398 1.00 89.88 80 ALA A O 1
ATOM 638 N N . ASP A 1 81 ? 6.267 -3.974 -5.087 1.00 88.50 81 ASP A N 1
ATOM 639 C CA . ASP A 1 81 ? 6.055 -3.653 -6.500 1.00 88.50 81 ASP A CA 1
ATOM 640 C C . ASP A 1 81 ? 7.006 -2.539 -6.977 1.00 88.50 81 ASP A C 1
ATOM 642 O O . ASP A 1 81 ? 7.559 -2.613 -8.078 1.00 88.50 81 ASP A O 1
ATOM 646 N N . LEU A 1 82 ? 7.249 -1.524 -6.142 1.00 88.00 82 LEU A N 1
ATOM 647 C CA . LEU A 1 82 ? 8.114 -0.384 -6.455 1.00 88.00 82 LEU A CA 1
ATOM 648 C C . LEU A 1 82 ? 9.615 -0.704 -6.394 1.00 88.00 82 LEU A C 1
ATOM 650 O O . LEU A 1 82 ? 10.399 0.009 -7.023 1.00 88.00 82 LEU A O 1
ATOM 654 N N . GLU A 1 83 ? 10.044 -1.793 -5.746 1.00 85.50 83 GLU A N 1
ATOM 655 C CA . GLU A 1 83 ? 11.441 -2.259 -5.811 1.00 85.50 83 GLU A CA 1
ATOM 656 C C . GLU A 1 83 ? 11.909 -2.527 -7.252 1.00 85.50 83 GLU A C 1
ATOM 658 O O . GLU A 1 83 ? 13.101 -2.412 -7.557 1.00 85.50 83 GLU A O 1
ATOM 663 N N . GLN A 1 84 ? 10.978 -2.812 -8.174 1.00 82.56 84 GLN A N 1
ATOM 664 C CA . GLN A 1 84 ? 11.257 -2.944 -9.609 1.00 82.56 84 GLN A CA 1
ATOM 665 C C . GLN A 1 84 ? 11.933 -1.691 -10.194 1.00 82.56 84 GLN A C 1
ATOM 667 O O . GLN A 1 84 ? 12.698 -1.793 -11.156 1.00 82.56 84 GLN A O 1
ATOM 672 N N . LEU A 1 85 ? 11.696 -0.517 -9.597 1.00 78.88 85 LEU A N 1
ATOM 673 C CA . LEU A 1 85 ? 12.284 0.757 -10.010 1.00 78.88 85 LEU A CA 1
ATOM 674 C C . LEU A 1 85 ? 13.737 0.934 -9.531 1.00 78.88 85 LEU A C 1
ATOM 676 O O . LEU A 1 85 ? 14.493 1.647 -10.189 1.00 78.88 85 LEU A O 1
ATOM 680 N N . ASN A 1 86 ? 14.156 0.253 -8.454 1.00 68.56 86 ASN A N 1
ATOM 681 C CA . ASN A 1 86 ? 15.524 0.324 -7.911 1.00 68.56 86 ASN A CA 1
ATOM 682 C C . ASN A 1 86 ? 16.536 -0.483 -8.738 1.00 68.56 86 ASN A C 1
ATOM 684 O O . ASN A 1 86 ? 17.726 -0.186 -8.738 1.00 68.56 86 ASN A O 1
ATOM 688 N N . ARG A 1 87 ? 16.088 -1.521 -9.455 1.00 58.12 87 ARG A N 1
ATOM 689 C CA . ARG A 1 87 ? 16.990 -2.498 -10.092 1.00 58.12 87 ARG A CA 1
ATOM 690 C C . ARG A 1 87 ? 17.636 -2.006 -11.405 1.00 58.12 87 ARG A C 1
ATOM 692 O O . ARG A 1 87 ? 18.491 -2.696 -11.951 1.00 58.12 87 ARG A O 1
ATOM 699 N N . ASN A 1 88 ? 17.263 -0.828 -11.915 1.00 56.41 88 ASN A N 1
ATOM 700 C CA . ASN A 1 88 ? 17.731 -0.293 -13.203 1.00 56.41 88 ASN A CA 1
ATOM 701 C C . ASN A 1 88 ? 18.477 1.046 -13.054 1.00 56.41 88 ASN A C 1
ATOM 703 O O . ASN A 1 88 ? 18.018 2.095 -13.504 1.00 56.41 88 ASN A O 1
ATOM 707 N N . GLU A 1 89 ? 19.677 1.005 -12.472 1.00 54.66 89 GLU A N 1
ATOM 708 C CA . GLU A 1 89 ? 20.589 2.161 -12.408 1.00 54.66 89 GLU A CA 1
ATOM 709 C C . GLU A 1 89 ? 21.211 2.524 -13.774 1.00 54.66 89 GLU A C 1
ATOM 711 O O . GLU A 1 89 ? 21.760 3.610 -13.938 1.00 54.66 89 GLU A O 1
ATOM 716 N N . LYS A 1 90 ? 21.132 1.641 -14.783 1.00 54.53 90 LYS A N 1
ATOM 717 C CA . LYS A 1 90 ? 21.908 1.779 -16.032 1.00 54.53 90 LYS A CA 1
ATOM 718 C C . LYS A 1 90 ? 21.196 2.407 -17.230 1.00 54.53 90 LYS A C 1
ATOM 720 O O . LYS A 1 90 ? 21.849 2.602 -18.250 1.00 54.53 90 LYS A O 1
ATOM 725 N N . ALA A 1 91 ? 19.914 2.752 -17.157 1.00 49.66 91 ALA A N 1
ATOM 726 C CA . ALA A 1 91 ? 19.238 3.345 -18.309 1.00 49.66 91 ALA A CA 1
ATOM 727 C C . ALA A 1 91 ? 18.345 4.517 -17.904 1.00 49.66 91 ALA A C 1
ATOM 729 O O . ALA A 1 91 ? 17.261 4.342 -17.355 1.00 49.66 91 ALA A O 1
ATOM 730 N N . PHE A 1 92 ? 18.771 5.718 -18.291 1.00 51.19 92 PHE A N 1
ATOM 731 C CA . PHE A 1 92 ? 17.938 6.921 -18.392 1.00 51.19 92 PHE A CA 1
ATOM 732 C C . PHE A 1 92 ? 16.806 6.788 -19.434 1.00 51.19 92 PHE A C 1
ATOM 734 O O . PHE A 1 92 ? 16.103 7.755 -19.705 1.00 51.19 92 PHE A O 1
ATOM 741 N N . ALA A 1 93 ? 16.618 5.605 -20.025 1.00 55.69 93 ALA A N 1
ATOM 742 C CA . ALA A 1 93 ? 15.593 5.320 -21.009 1.00 55.69 93 ALA A CA 1
ATOM 743 C C . ALA A 1 93 ? 14.742 4.130 -20.539 1.00 55.69 93 ALA A C 1
ATOM 745 O O . ALA A 1 93 ? 15.225 3.004 -20.443 1.00 55.69 93 ALA A O 1
ATOM 746 N N . ASN A 1 94 ? 13.461 4.408 -20.295 1.00 62.22 94 ASN A N 1
ATOM 747 C CA . ASN A 1 94 ? 12.360 3.444 -20.211 1.00 62.22 94 ASN A CA 1
ATOM 748 C C . ASN A 1 94 ? 12.322 2.555 -18.957 1.00 62.22 94 ASN A C 1
ATOM 750 O O . ASN A 1 94 ? 12.372 1.327 -19.043 1.00 62.22 94 ASN A O 1
ATOM 754 N N . ARG A 1 95 ? 12.130 3.170 -17.778 1.00 75.06 95 ARG A N 1
ATOM 755 C CA . ARG A 1 95 ? 11.663 2.432 -16.593 1.00 75.06 95 ARG A CA 1
ATOM 756 C C . ARG A 1 95 ? 10.237 1.940 -16.841 1.00 75.06 95 ARG A C 1
ATOM 758 O O . ARG A 1 95 ? 9.377 2.705 -17.283 1.00 75.06 95 ARG A O 1
ATOM 765 N N . VAL A 1 96 ? 10.019 0.657 -16.565 1.00 81.88 96 VAL A N 1
ATOM 766 C CA . VAL A 1 96 ? 8.718 0.000 -16.684 1.00 81.88 96 VAL A CA 1
ATOM 767 C C . VAL A 1 96 ? 8.330 -0.535 -15.314 1.00 81.88 96 VAL A C 1
ATOM 769 O O . VAL A 1 96 ? 9.043 -1.371 -14.764 1.00 81.88 96 VAL A O 1
ATOM 772 N N . LEU A 1 97 ? 7.210 -0.062 -14.778 1.00 85.81 97 LEU A N 1
ATOM 773 C CA . LEU A 1 97 ? 6.596 -0.589 -13.564 1.00 85.81 97 LEU A CA 1
ATOM 774 C C . LEU A 1 97 ? 5.449 -1.516 -13.957 1.00 85.81 97 LEU A C 1
ATOM 776 O O . LEU A 1 97 ? 4.573 -1.130 -14.734 1.00 85.81 97 LEU A O 1
ATOM 780 N N . ARG A 1 98 ? 5.451 -2.735 -13.418 1.00 88.50 98 ARG A N 1
ATOM 781 C CA . ARG A 1 98 ? 4.371 -3.704 -13.619 1.00 88.50 98 ARG A CA 1
ATOM 782 C C . ARG A 1 98 ? 3.659 -3.939 -12.301 1.00 88.50 98 ARG A C 1
ATOM 784 O O . ARG A 1 98 ? 4.255 -4.464 -11.367 1.00 88.50 98 ARG A O 1
ATOM 791 N N . ILE A 1 99 ? 2.384 -3.574 -12.269 1.00 89.00 99 ILE A N 1
ATOM 792 C CA . ILE A 1 99 ? 1.510 -3.707 -11.108 1.00 89.00 99 ILE A CA 1
ATOM 793 C C . ILE A 1 99 ? 0.499 -4.813 -11.409 1.00 89.00 99 ILE A C 1
ATOM 795 O O . ILE A 1 99 ? -0.322 -4.645 -12.316 1.00 89.00 99 ILE A O 1
ATOM 799 N N . PRO A 1 100 ? 0.509 -5.946 -10.695 1.00 90.56 100 PRO A N 1
ATOM 800 C CA . PRO A 1 100 ? -0.558 -6.933 -10.798 1.00 90.56 100 PRO A CA 1
ATOM 801 C C . PRO A 1 100 ? -1.923 -6.280 -10.554 1.00 90.56 100 PRO A C 1
ATOM 803 O O . PRO A 1 100 ? -2.085 -5.494 -9.629 1.00 90.56 100 PRO A O 1
ATOM 806 N N . THR A 1 101 ? -2.949 -6.606 -11.344 1.00 86.06 101 THR A N 1
ATOM 807 C CA . THR A 1 101 ? -4.279 -5.978 -11.188 1.00 86.06 101 THR A CA 1
ATOM 808 C C . THR A 1 101 ? -4.884 -6.245 -9.807 1.00 86.06 101 THR A C 1
ATOM 810 O O . THR A 1 101 ? -5.616 -5.410 -9.295 1.00 86.06 101 THR A O 1
ATOM 813 N N . LYS A 1 102 ? -4.501 -7.354 -9.162 1.00 87.00 102 LYS A N 1
ATOM 814 C CA . LYS A 1 102 ? -4.860 -7.665 -7.769 1.00 87.00 102 LYS A CA 1
ATOM 815 C C . LYS A 1 102 ? -4.306 -6.662 -6.754 1.00 87.00 102 LYS A C 1
ATOM 817 O O . LYS A 1 102 ? -4.823 -6.585 -5.651 1.00 87.00 102 LYS A O 1
ATOM 822 N N . HIS A 1 103 ? -3.243 -5.941 -7.104 1.00 89.69 103 HIS A N 1
ATOM 823 C CA . HIS A 1 103 ? -2.628 -4.941 -6.238 1.00 89.69 103 HIS A CA 1
ATOM 824 C C . HIS A 1 103 ? -3.205 -3.541 -6.476 1.00 89.69 103 HIS A C 1
ATOM 826 O O . HIS A 1 103 ? -2.961 -2.650 -5.671 1.00 89.69 103 HIS A O 1
ATOM 832 N N . ALA A 1 104 ? -3.990 -3.332 -7.542 1.00 84.56 104 ALA A N 1
ATOM 833 C CA . ALA A 1 104 ? -4.533 -2.018 -7.891 1.00 84.56 104 ALA A CA 1
ATOM 834 C C . ALA A 1 104 ? -5.369 -1.403 -6.755 1.00 84.56 104 ALA A C 1
ATOM 836 O O . ALA A 1 104 ? -5.276 -0.200 -6.515 1.00 84.56 104 ALA A O 1
ATOM 837 N N . ASP A 1 105 ? -6.108 -2.233 -6.016 1.00 85.75 105 ASP A N 1
ATOM 838 C CA . ASP A 1 105 ? -6.903 -1.793 -4.867 1.00 85.75 105 ASP A CA 1
ATOM 839 C C . ASP A 1 105 ? -6.019 -1.240 -3.738 1.00 85.75 105 ASP A C 1
ATOM 841 O O . ASP A 1 105 ? -6.394 -0.268 -3.088 1.00 85.75 105 ASP A O 1
ATOM 845 N N . PHE A 1 106 ? -4.810 -1.784 -3.544 1.00 87.88 106 PHE A N 1
ATOM 846 C CA . PHE A 1 106 ? -3.856 -1.259 -2.563 1.00 87.88 106 PHE A CA 1
ATOM 847 C C . PHE A 1 106 ? -3.310 0.110 -2.972 1.00 87.88 106 PHE A C 1
ATOM 849 O O . PHE A 1 106 ? -3.187 0.990 -2.125 1.00 87.88 106 PHE A O 1
ATOM 856 N N . TYR A 1 107 ? -3.039 0.323 -4.263 1.00 84.88 107 TYR A N 1
ATOM 857 C CA . TYR A 1 107 ? -2.625 1.636 -4.767 1.00 84.88 107 TYR A CA 1
ATOM 858 C C . TYR A 1 107 ? -3.730 2.686 -4.605 1.00 84.88 107 TYR A C 1
ATOM 860 O O . TYR A 1 107 ? -3.446 3.792 -4.152 1.00 84.88 107 TYR A O 1
ATOM 868 N N . GLY A 1 108 ? -4.983 2.339 -4.921 1.00 83.56 108 GLY A N 1
ATOM 869 C CA . GLY A 1 108 ? -6.125 3.234 -4.706 1.00 83.56 108 GLY A CA 1
ATOM 870 C C . GLY A 1 108 ? -6.335 3.554 -3.226 1.00 83.56 108 GLY A C 1
ATOM 871 O O . GLY A 1 108 ? -6.507 4.713 -2.858 1.00 83.56 108 GLY A O 1
ATOM 872 N N . PHE A 1 109 ? -6.233 2.538 -2.368 1.00 83.50 109 PHE A N 1
ATOM 873 C CA . PHE A 1 109 ? -6.345 2.694 -0.922 1.00 83.50 109 PHE A CA 1
ATOM 874 C C . PHE A 1 109 ? -5.271 3.631 -0.343 1.00 83.50 109 PHE A C 1
ATOM 876 O O . PHE A 1 109 ? -5.604 4.533 0.423 1.00 83.50 109 PHE A O 1
ATOM 883 N N . LEU A 1 110 ? -4.001 3.473 -0.741 1.00 82.25 110 LEU A N 1
ATOM 884 C CA . LEU A 1 110 ? -2.923 4.360 -0.290 1.00 82.25 110 LEU A CA 1
ATOM 885 C C . LEU A 1 110 ? -3.019 5.772 -0.890 1.00 82.25 110 LEU A C 1
ATOM 887 O O . LEU A 1 110 ? -2.669 6.730 -0.210 1.00 82.25 110 LEU A O 1
ATOM 891 N N . GLN A 1 111 ? -3.498 5.933 -2.128 1.00 80.88 111 GLN A N 1
ATOM 892 C CA . GLN A 1 111 ? -3.676 7.256 -2.736 1.00 80.88 111 GLN A CA 1
ATOM 893 C C . GLN A 1 111 ? -4.718 8.086 -1.977 1.00 80.88 111 GLN A C 1
ATOM 895 O O . GLN A 1 111 ? -4.421 9.208 -1.575 1.00 80.88 111 GLN A O 1
ATOM 900 N N . GLU A 1 112 ? -5.918 7.541 -1.763 1.00 79.25 112 GLU A N 1
ATOM 901 C CA . GLU A 1 112 ? -6.983 8.220 -1.006 1.00 79.25 112 GLU A CA 1
ATOM 902 C C . GLU A 1 112 ? -6.518 8.595 0.403 1.00 79.25 112 GLU A C 1
ATOM 904 O O . GLU A 1 112 ? -6.841 9.655 0.938 1.00 79.25 112 GLU A O 1
ATOM 909 N N . PHE A 1 113 ? -5.708 7.727 0.995 1.00 74.06 113 PHE A N 1
ATOM 910 C CA . PHE 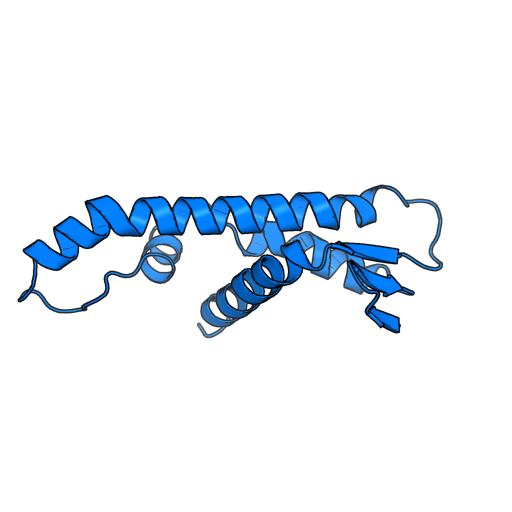A 1 113 ? -5.121 7.946 2.299 1.00 74.06 113 PHE A CA 1
ATOM 911 C C . PHE A 1 113 ? -4.085 9.081 2.310 1.00 74.06 113 PHE A C 1
ATOM 913 O O . PHE A 1 113 ? -4.176 9.976 3.145 1.00 74.06 113 PHE A O 1
ATOM 920 N N . ILE A 1 114 ? -3.124 9.082 1.378 1.00 74.69 114 ILE A N 1
ATOM 921 C CA . ILE A 1 114 ? -2.099 10.135 1.288 1.00 74.69 114 ILE A CA 1
ATOM 922 C C . ILE A 1 114 ? -2.759 11.487 1.002 1.00 74.69 114 ILE A C 1
ATOM 924 O O . ILE A 1 114 ? -2.349 12.501 1.560 1.00 74.69 114 ILE A O 1
ATOM 928 N N . LEU A 1 115 ? -3.808 11.512 0.174 1.00 72.88 115 LEU A N 1
ATOM 929 C CA . LEU A 1 115 ? -4.571 12.732 -0.094 1.00 72.88 115 LEU A CA 1
ATOM 930 C C . LEU A 1 115 ? -5.246 13.276 1.173 1.00 72.88 115 LEU A C 1
ATOM 932 O O . LEU A 1 115 ? -5.147 14.472 1.429 1.00 72.88 115 LEU A O 1
ATOM 936 N N . ARG A 1 116 ? -5.831 12.416 2.017 1.00 69.62 116 ARG A N 1
ATOM 937 C CA . ARG A 1 116 ? -6.370 12.834 3.325 1.00 6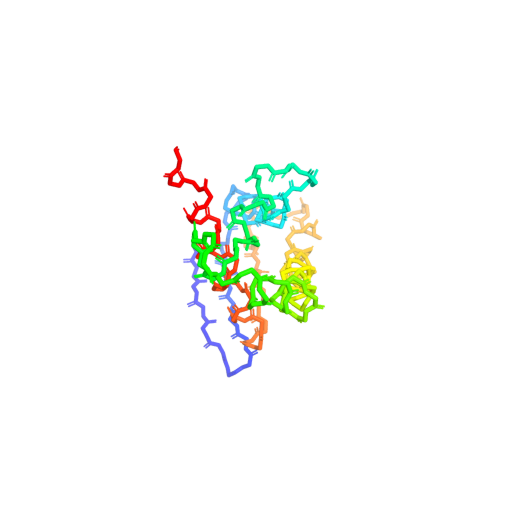9.62 116 ARG A CA 1
ATOM 938 C C . ARG A 1 116 ? -5.303 13.361 4.289 1.00 69.62 116 ARG A C 1
ATOM 940 O O . ARG A 1 116 ? -5.621 14.191 5.133 1.00 69.62 116 ARG A O 1
ATOM 947 N N . GLU A 1 117 ? -4.060 12.893 4.181 1.00 65.94 117 GLU A N 1
ATOM 948 C CA . GLU A 1 117 ? -2.939 13.377 4.999 1.00 65.94 117 GLU A CA 1
ATOM 949 C C . GLU A 1 117 ? -2.422 14.753 4.526 1.00 65.94 117 GLU A C 1
ATOM 951 O O . GLU A 1 117 ? -1.969 15.548 5.347 1.00 65.94 117 GLU A O 1
ATOM 956 N N . LEU A 1 118 ? -2.514 15.054 3.221 1.00 63.19 118 LEU A N 1
ATOM 957 C CA . LEU A 1 118 ? -2.049 16.311 2.611 1.00 63.19 118 LEU A CA 1
ATOM 958 C C . LEU A 1 118 ? -3.044 17.481 2.711 1.00 63.19 118 LEU A C 1
ATOM 960 O O . LEU A 1 118 ? -2.635 18.624 2.528 1.00 63.19 118 LEU A O 1
ATOM 964 N N . GLU A 1 119 ? -4.325 17.237 2.998 1.00 58.19 119 GLU A N 1
ATOM 965 C CA . GLU A 1 119 ? -5.357 18.280 3.180 1.00 58.19 119 GLU A CA 1
ATOM 966 C C . GLU A 1 119 ? -5.286 19.004 4.550 1.00 58.19 119 GLU A C 1
ATOM 968 O O . GLU A 1 119 ? -6.288 19.533 5.036 1.00 58.19 119 GLU A O 1
ATOM 973 N N . CYS A 1 120 ? -4.10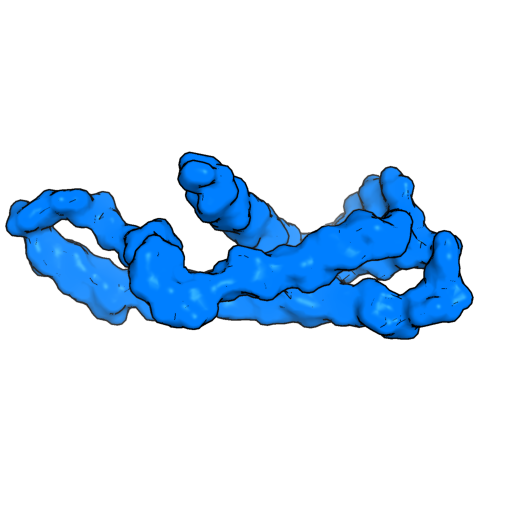7 19.040 5.181 1.00 44.88 120 CYS A N 1
ATOM 974 C CA . CYS A 1 120 ? -3.827 19.768 6.426 1.00 44.88 120 CYS A CA 1
ATOM 975 C C . CYS A 1 120 ? -3.139 21.118 6.180 1.00 44.88 120 CYS A C 1
ATOM 977 O O . CYS A 1 120 ? -2.187 21.172 5.369 1.00 44.88 120 CYS A O 1
#

Foldseek 3Di:
DDWDDDPFKIKDKFQAPVNLVVLLCLLVLLDPVPVVVLLCLQLPFPDPDPPCVVSSVVCVVPVSVVSVVLSVVLSVLSNVQSVQSVPPPDDSHMRMGIGTPVSVVSVVVSVVSSVSVPVD